Protein AF-G4FJF2-F1 (afdb_monomer_lite)

Secondary structure (DSSP, 8-state):
--------HHHHHHHHHHHHHHHHHHHHHHHHHHHTTSTT------SHHHHHHHHHHHHHHHHHHHHHHHHHHHHHHHHHHHHHHHHHHHHHHHHHTT---HHHHHHHHHHHHTGGG-TTTHHHHHHHHHHHHHHHHHHHHHHHHHHHHHHHHHHHHHT--

Structure (mmCIF, N/CA/C/O backbone):
data_AF-G4FJF2-F1
#
_entry.id   AF-G4FJF2-F1
#
loop_
_atom_site.group_PDB
_atom_site.id
_atom_site.type_symbol
_atom_site.label_atom_id
_atom_site.label_alt_id
_atom_site.label_comp_id
_atom_site.label_asym_id
_atom_site.label_entity_id
_atom_site.label_seq_id
_atom_site.pdbx_PDB_ins_code
_atom_site.Cartn_x
_atom_site.Cartn_y
_atom_site.Cartn_z
_atom_site.occupancy
_atom_site.B_iso_or_equiv
_atom_site.auth_seq_id
_atom_site.auth_comp_id
_atom_site.auth_asym_id
_atom_site.auth_atom_id
_atom_site.pdbx_PDB_model_num
ATOM 1 N N . MET A 1 1 ? 14.708 -31.053 -23.442 1.00 41.00 1 MET A N 1
ATOM 2 C CA . MET A 1 1 ? 13.264 -30.961 -23.744 1.00 41.00 1 MET A CA 1
ATOM 3 C C . MET A 1 1 ? 12.494 -31.318 -22.474 1.00 41.00 1 MET A C 1
ATOM 5 O O . MET A 1 1 ? 12.564 -32.464 -22.058 1.00 41.00 1 MET A O 1
ATOM 9 N N . ARG A 1 2 ? 11.870 -30.350 -21.787 1.00 44.50 2 ARG A N 1
ATOM 10 C CA . ARG A 1 2 ? 10.983 -30.595 -20.631 1.00 44.50 2 ARG A CA 1
ATOM 11 C C . ARG A 1 2 ? 9.565 -30.237 -21.079 1.00 44.50 2 ARG A C 1
ATOM 13 O O . ARG A 1 2 ? 9.354 -29.114 -21.522 1.00 44.50 2 ARG A O 1
ATOM 20 N N . GLY A 1 3 ? 8.663 -31.218 -21.078 1.00 53.81 3 GLY A N 1
ATOM 21 C CA . GLY A 1 3 ? 7.282 -31.061 -21.543 1.00 53.81 3 GLY A CA 1
ATOM 22 C C . GLY A 1 3 ? 6.435 -30.152 -20.638 1.00 53.81 3 GLY A C 1
ATOM 23 O O . GLY A 1 3 ? 6.876 -29.801 -19.541 1.00 53.81 3 GLY A O 1
ATOM 24 N N . PRO A 1 4 ? 5.230 -29.762 -21.090 1.00 51.56 4 PRO A N 1
ATOM 25 C CA . PRO A 1 4 ? 4.344 -28.876 -20.343 1.00 51.56 4 PRO A CA 1
ATOM 26 C C . PRO A 1 4 ? 3.851 -29.556 -19.058 1.00 51.56 4 PRO A C 1
ATOM 28 O O . PRO A 1 4 ? 3.335 -30.672 -19.088 1.00 51.56 4 PRO A O 1
ATOM 31 N N . VAL A 1 5 ? 4.010 -28.875 -17.920 1.00 58.28 5 VAL A N 1
ATOM 32 C CA . VAL A 1 5 ? 3.467 -29.311 -16.626 1.00 58.28 5 VAL A CA 1
ATOM 33 C C . VAL A 1 5 ? 1.952 -29.128 -16.677 1.00 58.28 5 VAL A C 1
ATOM 35 O O . VAL A 1 5 ? 1.444 -28.022 -16.504 1.00 58.28 5 VAL A O 1
ATOM 38 N N . ALA A 1 6 ? 1.226 -30.207 -16.963 1.00 54.91 6 ALA A N 1
ATOM 39 C CA . ALA A 1 6 ? -0.226 -30.222 -16.890 1.00 54.91 6 ALA A CA 1
ATOM 40 C C . ALA A 1 6 ? -0.647 -30.074 -15.421 1.00 54.91 6 ALA A C 1
ATOM 42 O O . ALA A 1 6 ? -0.524 -31.006 -14.628 1.00 54.91 6 ALA A O 1
ATOM 43 N N . VAL A 1 7 ? -1.119 -28.884 -15.047 1.00 57.72 7 VAL A N 1
ATOM 44 C CA . VAL A 1 7 ? -1.754 -28.649 -13.748 1.00 57.72 7 VAL A CA 1
ATOM 45 C C . VAL A 1 7 ? -3.093 -29.382 -13.772 1.00 57.72 7 VAL A C 1
ATOM 47 O O . VAL A 1 7 ? -4.053 -28.930 -14.394 1.00 57.72 7 VAL A O 1
ATOM 50 N N . THR A 1 8 ? -3.138 -30.565 -13.165 1.00 66.62 8 THR A N 1
ATOM 51 C CA . THR A 1 8 ? -4.344 -31.392 -13.127 1.00 66.62 8 THR A CA 1
ATOM 52 C C . THR A 1 8 ? -5.381 -30.764 -12.196 1.00 66.62 8 THR A C 1
ATOM 54 O O . THR A 1 8 ? -5.053 -30.178 -11.162 1.00 66.62 8 THR A O 1
ATOM 57 N N . VAL A 1 9 ? -6.664 -30.898 -12.549 1.00 62.03 9 VAL A N 1
ATOM 58 C CA . VAL A 1 9 ? -7.803 -30.417 -11.741 1.00 62.03 9 VAL A CA 1
ATOM 59 C C . VAL A 1 9 ? -7.738 -30.959 -10.306 1.00 62.03 9 VAL A C 1
ATOM 61 O O . VAL A 1 9 ? -8.170 -30.291 -9.369 1.00 62.03 9 VAL A O 1
ATOM 64 N N . GLU A 1 10 ? -7.120 -32.124 -10.114 1.00 64.75 10 GLU A N 1
ATOM 65 C CA . GLU A 1 10 ? -6.911 -32.739 -8.805 1.00 64.75 10 GLU A CA 1
ATOM 66 C C . GLU A 1 10 ? -6.014 -31.909 -7.883 1.00 64.75 10 GLU A C 1
ATOM 68 O O . GLU A 1 10 ? -6.386 -31.689 -6.733 1.00 64.75 10 GLU A O 1
ATOM 73 N N . ALA A 1 11 ? -4.913 -31.342 -8.390 1.00 62.72 11 ALA A N 1
ATOM 74 C CA . ALA A 1 11 ? -4.032 -30.483 -7.596 1.00 62.72 11 ALA A CA 1
ATOM 75 C C . ALA A 1 11 ? -4.757 -29.211 -7.119 1.00 62.72 11 ALA A C 1
ATOM 77 O O . ALA A 1 11 ? -4.581 -28.759 -5.986 1.00 62.72 11 ALA A O 1
ATOM 78 N N . PHE A 1 12 ? -5.635 -28.659 -7.961 1.00 59.25 12 PHE A N 1
ATOM 79 C CA . PHE A 1 12 ? -6.465 -27.508 -7.608 1.00 59.25 12 PHE A CA 1
ATOM 80 C C . PHE A 1 12 ? -7.561 -27.867 -6.589 1.00 59.25 12 PHE A C 1
ATOM 82 O O . PHE A 1 12 ? -7.806 -27.123 -5.636 1.00 59.25 12 PHE A O 1
ATOM 89 N N . VAL A 1 13 ? -8.209 -29.025 -6.745 1.00 67.00 13 VAL A N 1
ATOM 90 C CA . VAL A 1 13 ? -9.235 -29.518 -5.809 1.00 67.00 13 VAL A CA 1
ATOM 91 C C . VAL A 1 13 ? -8.626 -29.865 -4.450 1.00 67.00 13 VAL A C 1
ATOM 93 O O . VAL A 1 13 ? -9.232 -29.578 -3.413 1.00 67.00 13 VAL A O 1
ATOM 96 N N . GLU A 1 14 ? -7.420 -30.423 -4.428 1.00 69.62 14 GLU A N 1
ATOM 97 C CA . GLU A 1 14 ? -6.693 -30.761 -3.209 1.00 69.62 14 GLU A CA 1
ATOM 98 C C . GLU A 1 14 ? -6.199 -29.509 -2.473 1.00 69.62 14 GLU A C 1
ATOM 100 O O . GLU A 1 14 ? -6.402 -29.392 -1.260 1.00 69.62 14 GLU A O 1
ATOM 105 N N . ALA A 1 15 ? -5.697 -28.510 -3.207 1.00 58.28 15 ALA A N 1
ATOM 106 C CA . ALA A 1 15 ? -5.379 -27.188 -2.666 1.00 58.28 15 ALA A CA 1
ATOM 107 C C . ALA A 1 15 ? -6.620 -26.474 -2.093 1.00 58.28 15 ALA A C 1
ATOM 109 O O . ALA A 1 15 ? -6.563 -25.840 -1.038 1.00 58.28 15 ALA A O 1
ATOM 110 N N . ARG A 1 16 ? -7.788 -26.617 -2.731 1.00 62.25 16 ARG A N 1
ATOM 111 C CA . ARG A 1 16 ? -9.046 -26.052 -2.218 1.00 62.25 16 ARG A CA 1
ATOM 112 C C . ARG A 1 16 ? -9.552 -26.790 -0.975 1.00 62.25 16 ARG A C 1
ATOM 114 O O . ARG A 1 16 ? -10.068 -26.170 -0.043 1.00 62.25 16 ARG A O 1
ATOM 121 N N . ARG A 1 17 ? -9.397 -28.115 -0.931 1.00 68.81 17 ARG A N 1
ATOM 122 C CA . ARG A 1 17 ? -9.778 -28.946 0.219 1.00 68.81 17 ARG A CA 1
ATOM 123 C C . ARG A 1 17 ? -8.890 -28.658 1.433 1.00 68.81 17 ARG A C 1
ATOM 125 O O . ARG A 1 17 ? -9.407 -28.608 2.549 1.00 68.81 17 ARG A O 1
ATOM 132 N N . SER A 1 18 ? -7.589 -28.441 1.235 1.00 59.03 18 SER A N 1
ATOM 133 C CA . SER A 1 18 ? -6.657 -28.086 2.313 1.00 59.03 18 SER A CA 1
ATOM 134 C C . SER A 1 18 ? -6.928 -26.682 2.868 1.00 59.03 18 SER A C 1
ATOM 136 O O . SER A 1 18 ? -6.970 -26.512 4.088 1.00 59.03 18 SER A O 1
ATOM 138 N N . ALA A 1 19 ? -7.253 -25.714 2.005 1.00 57.38 19 ALA A N 1
ATOM 139 C CA . ALA A 1 19 ? -7.682 -24.378 2.417 1.00 57.38 19 ALA A CA 1
ATOM 140 C C . ALA A 1 19 ? -8.959 -24.410 3.280 1.00 57.38 19 ALA A C 1
ATOM 142 O O . ALA A 1 19 ? -9.015 -23.770 4.331 1.00 57.38 19 ALA A O 1
ATOM 143 N N . ASN A 1 20 ? -9.958 -25.220 2.910 1.00 69.75 20 ASN A N 1
ATOM 144 C CA . ASN A 1 20 ? -11.178 -25.371 3.712 1.00 69.75 20 ASN A CA 1
ATOM 145 C C . ASN A 1 20 ? -10.910 -26.009 5.085 1.00 69.75 20 ASN A C 1
ATOM 147 O O . ASN A 1 20 ? -11.477 -25.566 6.082 1.00 69.75 20 ASN A O 1
ATOM 151 N N . LYS A 1 21 ? -10.013 -27.003 5.169 1.00 66.88 21 LYS A N 1
ATOM 152 C CA . LYS A 1 21 ? -9.612 -27.611 6.452 1.00 66.88 21 LYS A CA 1
ATOM 153 C C . LYS A 1 21 ? -8.899 -26.610 7.364 1.00 66.88 21 LYS A C 1
ATOM 155 O O . LYS A 1 21 ? -9.137 -26.604 8.569 1.00 66.88 21 LYS A O 1
ATOM 160 N N . PHE A 1 22 ? -8.066 -25.739 6.796 1.00 63.66 22 PHE A N 1
ATOM 161 C CA . PHE A 1 22 ? -7.388 -24.684 7.547 1.00 63.66 22 PHE A CA 1
ATOM 162 C C . PHE A 1 22 ? -8.373 -23.632 8.083 1.00 63.66 22 PHE A C 1
ATOM 164 O O . PHE A 1 22 ? -8.274 -23.221 9.239 1.00 63.66 22 PHE A O 1
ATOM 171 N N . ILE A 1 23 ? -9.373 -23.249 7.281 1.00 67.38 23 ILE A N 1
ATOM 172 C CA . ILE A 1 23 ? -10.435 -22.316 7.690 1.00 67.38 23 ILE A CA 1
ATOM 173 C C . ILE A 1 23 ? -11.300 -22.911 8.810 1.00 67.38 23 ILE A C 1
ATOM 175 O O . ILE A 1 23 ? -11.622 -22.207 9.768 1.00 67.38 23 ILE A O 1
ATOM 179 N N . GLU A 1 24 ? -11.648 -24.196 8.733 1.00 72.44 24 GLU A N 1
ATOM 180 C CA . GLU A 1 24 ? -12.413 -24.872 9.787 1.00 72.44 24 GLU A CA 1
ATOM 181 C C . GLU A 1 24 ? -11.602 -25.041 11.079 1.00 72.44 24 GLU A C 1
ATOM 183 O O . GLU A 1 24 ? -12.125 -24.798 12.164 1.00 72.44 24 GLU A O 1
ATOM 188 N N . LEU A 1 25 ? -10.301 -25.337 10.991 1.00 70.44 25 LEU A N 1
ATOM 189 C CA . LEU A 1 25 ? -9.415 -25.385 12.159 1.00 70.44 25 LEU A CA 1
ATOM 190 C C . LEU A 1 25 ? -9.300 -24.014 12.846 1.00 70.44 25 LEU A C 1
ATOM 192 O O . LEU A 1 25 ? -9.396 -23.916 14.069 1.00 70.44 25 LEU A O 1
ATOM 196 N N . GLN A 1 26 ? -9.145 -22.942 12.064 1.00 70.88 26 GLN A N 1
ATOM 197 C CA . GLN A 1 26 ? -9.145 -21.564 12.566 1.00 70.88 26 GLN A CA 1
ATOM 198 C C . GLN A 1 26 ? -10.483 -21.210 13.229 1.00 70.88 26 GLN A C 1
ATOM 200 O O . GLN A 1 26 ? -10.509 -20.598 14.300 1.00 70.88 26 GLN A O 1
ATOM 205 N N . ARG A 1 27 ? -11.602 -21.627 12.626 1.00 69.81 27 ARG A N 1
ATOM 206 C CA . ARG A 1 27 ? -12.948 -21.429 13.175 1.00 69.81 27 ARG A CA 1
ATOM 207 C C . ARG A 1 27 ? -13.126 -22.189 14.490 1.00 69.81 27 ARG A C 1
ATOM 209 O O . ARG A 1 27 ? -13.617 -21.600 15.448 1.00 69.81 27 ARG A O 1
ATOM 216 N N . PHE A 1 28 ? -12.681 -23.441 14.565 1.00 76.88 28 PHE A N 1
ATOM 217 C CA . PHE A 1 28 ? -12.715 -24.257 15.778 1.00 76.88 28 PHE A CA 1
ATOM 218 C C . PHE A 1 28 ? -11.878 -23.642 16.905 1.00 76.88 28 PHE A C 1
ATOM 220 O O . PHE A 1 28 ? -12.396 -23.423 17.998 1.00 76.88 28 PHE A O 1
ATOM 227 N N . LEU A 1 29 ? -10.624 -23.269 16.627 1.00 70.31 29 LEU A N 1
ATOM 228 C CA . LEU A 1 29 ? -9.742 -22.607 17.595 1.00 70.31 29 LEU A CA 1
ATOM 229 C C . LEU A 1 29 ? -10.355 -21.303 18.116 1.00 70.31 29 LEU A C 1
ATOM 231 O O . LEU A 1 29 ? -10.337 -21.030 19.315 1.00 70.31 29 LEU A O 1
ATOM 235 N N . PHE A 1 30 ? -10.967 -20.515 17.232 1.00 68.38 30 PHE A N 1
ATOM 236 C CA . PHE A 1 30 ? -11.640 -19.280 17.617 1.00 68.38 30 PHE A CA 1
ATOM 237 C C . PHE A 1 30 ? -12.877 -19.528 18.497 1.00 68.38 30 PHE A C 1
ATOM 239 O O . PHE A 1 30 ? -13.102 -18.790 19.460 1.00 68.38 30 PHE A O 1
ATOM 246 N N . GLN A 1 31 ? -13.668 -20.567 18.209 1.00 73.44 31 GLN A N 1
ATOM 247 C CA . GLN A 1 31 ? -14.812 -20.951 19.045 1.00 73.44 31 GLN A CA 1
ATOM 248 C C . GLN A 1 31 ? -14.368 -21.506 20.400 1.00 73.44 31 GLN A C 1
ATOM 250 O O . GLN A 1 31 ? -14.963 -21.146 21.411 1.00 73.44 31 GLN A O 1
ATOM 255 N N . ALA A 1 32 ? -13.293 -22.294 20.450 1.00 66.19 32 ALA A N 1
ATOM 256 C CA . ALA A 1 32 ? -12.723 -22.809 21.694 1.00 66.19 32 ALA A CA 1
ATOM 257 C C . ALA A 1 32 ? -12.237 -21.669 22.609 1.00 66.19 32 ALA A C 1
ATOM 259 O O . ALA A 1 32 ? -12.574 -21.621 23.792 1.00 66.19 32 ALA A O 1
ATOM 260 N N . VAL A 1 33 ? -11.542 -20.675 22.043 1.00 69.19 33 VAL A N 1
ATOM 261 C CA . VAL A 1 33 ? -11.112 -19.467 22.773 1.00 69.19 33 VAL A CA 1
ATOM 262 C C . VAL A 1 33 ? -12.308 -18.628 23.242 1.00 69.19 33 VAL A C 1
ATOM 264 O O . VAL A 1 33 ? -12.266 -18.015 24.310 1.00 69.19 33 VAL A O 1
ATOM 267 N N . LYS A 1 34 ? -13.395 -18.587 22.464 1.00 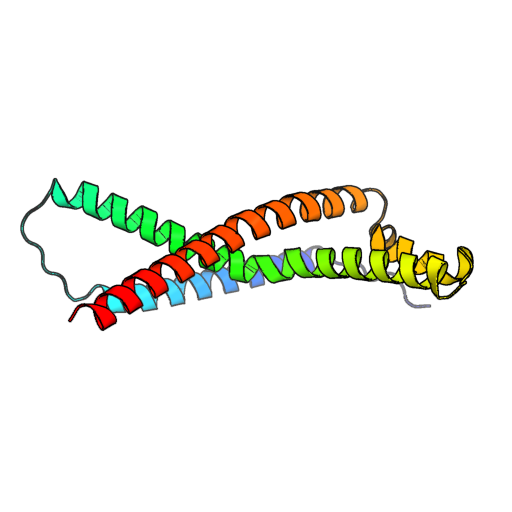67.44 34 LYS A N 1
ATOM 268 C CA . LYS A 1 34 ? -14.622 -17.864 22.823 1.00 67.44 34 LYS A CA 1
ATOM 269 C C . LYS A 1 34 ? -15.427 -18.583 23.911 1.00 67.44 34 LYS A C 1
ATOM 271 O O . LYS A 1 34 ? -15.960 -17.911 24.791 1.00 67.44 34 LYS A O 1
ATOM 276 N N . ALA A 1 35 ? -15.491 -19.913 23.875 1.00 63.19 35 ALA A N 1
ATOM 277 C CA . ALA A 1 35 ? -16.176 -20.731 24.872 1.00 63.19 35 ALA A CA 1
ATOM 278 C C . ALA A 1 35 ? -15.548 -20.555 26.265 1.00 63.19 35 ALA A C 1
ATOM 280 O O . ALA A 1 35 ? -16.274 -20.362 27.236 1.00 63.19 35 ALA A O 1
ATOM 281 N N . GLY A 1 36 ? -14.215 -20.463 26.348 1.00 51.53 36 GLY A N 1
ATOM 282 C CA . GLY A 1 36 ? -13.505 -20.196 27.607 1.00 51.53 36 GLY A CA 1
ATOM 283 C C . GLY A 1 36 ? -13.761 -18.811 28.224 1.00 51.53 36 GLY A C 1
ATOM 284 O O . GLY A 1 36 ? -13.478 -18.605 29.399 1.00 51.53 36 GLY A O 1
ATOM 285 N N . ARG A 1 37 ? -14.320 -17.854 27.468 1.00 56.12 37 ARG A N 1
ATOM 286 C CA . ARG A 1 37 ? -14.603 -16.485 27.944 1.00 56.12 37 ARG A CA 1
ATOM 287 C C . ARG A 1 37 ? -16.036 -16.301 28.469 1.00 56.12 37 ARG A C 1
ATOM 289 O O . ARG A 1 37 ? -16.312 -15.283 29.094 1.00 56.12 37 ARG A O 1
ATOM 296 N N . ASN A 1 38 ? -16.940 -17.252 28.223 1.00 50.75 38 ASN A N 1
ATOM 297 C CA . ASN A 1 38 ? -18.377 -17.088 28.485 1.00 50.75 38 ASN A CA 1
ATOM 298 C C . ASN A 1 38 ? -18.916 -17.848 29.714 1.00 50.75 38 ASN A C 1
ATOM 300 O O . ASN A 1 38 ? -20.089 -17.679 30.035 1.00 50.75 38 ASN A O 1
ATOM 304 N N . SER A 1 39 ? -18.102 -18.622 30.440 1.00 49.88 39 SER A N 1
ATOM 305 C CA . SER A 1 39 ? -18.553 -19.446 31.585 1.00 49.88 39 SER A CA 1
ATOM 306 C C . SER A 1 39 ? -18.822 -18.681 32.895 1.00 49.88 39 SER A C 1
ATOM 308 O O . SER A 1 39 ? -18.749 -19.266 33.969 1.00 49.88 39 SER A O 1
ATOM 310 N N . GLY A 1 40 ? -19.117 -17.379 32.849 1.00 50.88 40 GLY A N 1
ATOM 311 C CA . GLY A 1 40 ? -19.161 -16.540 34.054 1.00 50.88 40 GLY A CA 1
ATOM 312 C C . GLY A 1 40 ? -20.205 -15.430 34.054 1.00 50.88 40 GLY A C 1
ATOM 313 O O . GLY A 1 40 ? -19.916 -14.343 34.548 1.00 50.88 40 GLY A O 1
ATOM 314 N N . ARG A 1 41 ? -21.400 -15.638 33.490 1.00 49.34 41 ARG A N 1
ATOM 315 C CA . ARG A 1 41 ? -22.475 -14.644 33.631 1.00 49.34 41 ARG A CA 1
ATOM 316 C C . ARG A 1 41 ? -23.847 -15.297 33.751 1.00 49.34 41 ARG A C 1
ATOM 318 O O . ARG A 1 41 ? -24.507 -15.552 32.751 1.00 49.34 41 ARG A O 1
ATOM 325 N N . SER A 1 42 ? -24.249 -15.557 34.993 1.00 55.31 42 SER A N 1
ATOM 326 C CA . SER A 1 42 ? -25.657 -15.756 35.335 1.00 55.31 42 SER A CA 1
ATOM 327 C C . SER A 1 42 ? -26.390 -14.426 35.144 1.00 55.31 42 SER A C 1
ATOM 329 O O . SER A 1 42 ? -25.920 -13.395 35.631 1.00 55.31 42 SER A O 1
ATOM 331 N N . THR A 1 43 ? -27.494 -14.431 34.403 1.00 48.38 43 THR A N 1
ATOM 332 C CA . THR A 1 43 ? -28.405 -13.287 34.292 1.00 48.38 43 THR A CA 1
ATOM 333 C C . THR A 1 43 ? -29.837 -13.793 34.324 1.00 48.38 43 THR A C 1
ATOM 335 O O . THR A 1 43 ? -30.356 -14.245 33.303 1.00 48.38 43 THR A O 1
ATOM 338 N N . ASP A 1 44 ? -30.470 -13.668 35.484 1.00 46.25 44 ASP A N 1
ATOM 339 C CA . ASP A 1 44 ? -31.917 -13.534 35.564 1.00 46.25 44 ASP A CA 1
ATOM 340 C C . ASP A 1 44 ? -32.292 -12.083 35.214 1.00 46.25 44 ASP A C 1
ATOM 342 O O . ASP A 1 44 ? -31.599 -11.148 35.620 1.00 46.25 44 ASP A O 1
ATOM 346 N N . SER A 1 45 ? -33.394 -11.930 34.467 1.00 47.00 45 SER A N 1
ATOM 347 C CA . SER A 1 45 ? -34.050 -10.718 33.916 1.00 47.00 45 SER A CA 1
ATOM 348 C C . SER A 1 45 ? -33.622 -10.218 32.506 1.00 47.00 45 SER A C 1
ATOM 350 O O . SER A 1 45 ? -32.596 -9.574 32.300 1.00 47.00 45 SER A O 1
ATOM 352 N N . LEU A 1 46 ? -34.480 -10.510 31.513 1.00 61.28 46 LEU A N 1
ATOM 353 C CA . LEU A 1 46 ? -34.540 -9.968 30.129 1.00 61.28 46 LEU A CA 1
ATOM 354 C C . LEU A 1 46 ? -35.458 -8.700 30.094 1.00 61.28 46 LEU A C 1
ATOM 356 O O . LEU A 1 46 ? -36.030 -8.410 31.144 1.00 61.28 46 LEU A O 1
ATOM 360 N N . PRO A 1 47 ? -35.754 -7.972 28.971 1.00 56.88 47 PRO A N 1
ATOM 361 C CA . PRO A 1 47 ? -35.267 -8.060 27.579 1.00 56.88 47 PRO A CA 1
ATOM 362 C C . PRO A 1 47 ? -34.837 -6.730 26.876 1.00 56.88 47 PRO A C 1
ATOM 364 O O . PRO A 1 47 ? -34.318 -6.799 25.766 1.00 56.88 47 PRO A O 1
ATOM 367 N N . VAL A 1 48 ? -34.985 -5.516 27.429 1.00 56.53 48 VAL A N 1
ATOM 368 C CA . VAL A 1 48 ? -34.740 -4.262 26.650 1.00 56.53 48 VAL A CA 1
ATOM 369 C C . VAL A 1 48 ? -33.261 -3.852 26.605 1.00 56.53 48 VAL A C 1
ATOM 371 O O . VAL A 1 48 ? -32.733 -3.466 25.561 1.00 56.53 48 VAL A O 1
ATOM 374 N N . THR A 1 49 ? -32.546 -4.024 27.714 1.00 51.91 49 THR A N 1
ATOM 375 C CA . THR A 1 49 ? -31.095 -3.791 27.816 1.00 51.91 49 THR A CA 1
ATOM 376 C C . THR A 1 49 ? -30.296 -4.738 26.922 1.00 51.91 49 THR A C 1
ATOM 378 O O . THR A 1 49 ? -29.202 -4.389 26.476 1.00 51.91 49 THR A O 1
ATOM 381 N N . LEU A 1 50 ? -30.851 -5.917 26.615 1.00 51.25 50 LEU A N 1
ATOM 382 C CA . LEU A 1 50 ? -30.213 -6.901 25.750 1.00 51.25 50 LEU A CA 1
ATOM 383 C C . LEU A 1 50 ? -30.163 -6.423 24.294 1.00 51.25 50 LEU A C 1
ATOM 385 O O . LEU A 1 50 ? -29.137 -6.616 23.662 1.00 51.25 50 LEU A O 1
ATOM 389 N N . SER A 1 51 ? -31.191 -5.741 23.775 1.00 49.38 51 SER A N 1
ATOM 390 C CA . SER A 1 51 ? -31.203 -5.267 22.378 1.00 49.38 51 SER A CA 1
ATOM 391 C C . SER A 1 51 ? -30.111 -4.219 22.115 1.00 49.38 51 SER A C 1
ATOM 393 O O . SER A 1 51 ? -29.324 -4.357 21.179 1.00 49.38 51 SER A O 1
ATOM 395 N N . ILE A 1 52 ? -29.972 -3.233 23.010 1.00 55.75 52 ILE A N 1
ATOM 396 C CA . ILE A 1 52 ? -28.955 -2.167 22.919 1.00 55.75 52 ILE A CA 1
ATOM 397 C C . ILE A 1 52 ? -27.544 -2.720 23.201 1.00 55.75 52 ILE A C 1
ATOM 399 O O . ILE A 1 52 ? -26.577 -2.385 22.510 1.00 55.75 52 ILE A O 1
ATOM 403 N N . ALA A 1 53 ? -27.400 -3.630 24.173 1.00 54.91 53 ALA A N 1
ATOM 404 C CA . ALA A 1 53 ? -26.128 -4.311 24.430 1.00 54.91 53 ALA A CA 1
ATOM 405 C C . ALA A 1 53 ? -25.730 -5.265 23.283 1.00 54.91 53 ALA A C 1
ATOM 407 O O . ALA A 1 53 ? -24.544 -5.396 22.958 1.00 54.91 53 ALA A O 1
ATOM 408 N N . MET A 1 54 ? -26.698 -5.910 22.626 1.00 54.28 54 MET A N 1
ATOM 409 C CA . MET A 1 54 ? -26.473 -6.763 21.458 1.00 54.28 54 MET A CA 1
ATOM 410 C C . MET A 1 54 ? -26.053 -5.946 20.233 1.00 54.28 54 MET A C 1
ATOM 412 O O . MET A 1 54 ? -25.127 -6.373 19.536 1.00 54.28 54 MET A O 1
ATOM 416 N N . GLU A 1 55 ? -26.614 -4.757 20.007 1.00 54.16 55 GLU A N 1
ATOM 417 C CA . GLU A 1 55 ? -26.155 -3.823 18.968 1.00 54.16 55 GLU A CA 1
ATOM 418 C C . GLU A 1 55 ? -24.728 -3.328 19.231 1.00 54.16 55 GLU A C 1
ATOM 420 O O . GLU A 1 55 ? -23.860 -3.463 18.361 1.00 54.16 55 GLU A O 1
ATOM 425 N N . GLY A 1 56 ? -24.429 -2.879 20.457 1.00 58.00 56 GLY A N 1
ATOM 426 C CA . GLY A 1 56 ? -23.078 -2.459 20.853 1.00 58.00 56 GLY A CA 1
ATOM 427 C C . GLY A 1 56 ? -22.042 -3.579 20.701 1.00 58.00 56 GLY A C 1
ATOM 428 O O . GLY A 1 56 ? -20.928 -3.360 20.216 1.00 58.00 56 GLY A O 1
ATOM 429 N N . SER A 1 57 ? -22.430 -4.819 21.013 1.00 66.62 57 SER A N 1
ATOM 430 C CA . SER A 1 57 ? -21.585 -5.995 20.798 1.00 66.62 57 SER A CA 1
ATOM 431 C C . SER A 1 57 ? -21.377 -6.307 19.311 1.00 66.62 57 SER A C 1
ATOM 433 O O . SER A 1 57 ? -20.321 -6.811 18.933 1.00 66.62 57 SER A O 1
ATOM 435 N N . THR A 1 58 ? -22.346 -5.995 18.449 1.00 77.94 58 THR A N 1
ATOM 436 C CA . THR A 1 58 ? -22.251 -6.229 17.003 1.00 77.94 58 THR A CA 1
ATOM 437 C C . THR A 1 58 ? -21.324 -5.219 16.354 1.00 77.94 58 THR A C 1
ATOM 439 O O . THR A 1 58 ? -20.395 -5.632 15.665 1.00 77.94 58 THR A O 1
ATOM 442 N N . VAL A 1 59 ? -21.477 -3.929 16.656 1.00 74.88 59 VAL A N 1
ATOM 443 C CA . VAL A 1 59 ? -20.573 -2.881 16.159 1.00 74.88 59 VAL A CA 1
ATOM 444 C C . VAL A 1 59 ? -19.145 -3.122 16.649 1.00 74.88 59 VAL A C 1
ATOM 446 O O . VAL A 1 59 ? -18.212 -3.122 15.848 1.00 74.88 59 VAL A O 1
ATOM 449 N N . ALA A 1 60 ? -18.951 -3.441 17.933 1.00 77.44 60 ALA A N 1
ATOM 450 C CA . ALA A 1 60 ? -17.627 -3.772 18.463 1.00 77.44 60 ALA A CA 1
ATOM 451 C C . ALA A 1 60 ? -17.005 -4.998 17.766 1.00 77.44 60 ALA A C 1
ATOM 453 O O . ALA A 1 60 ? -15.823 -4.981 17.414 1.00 77.44 60 ALA A O 1
ATOM 454 N N . ARG A 1 61 ? -17.798 -6.049 17.502 1.00 80.19 61 ARG A N 1
ATOM 455 C CA . ARG A 1 61 ? -17.352 -7.219 16.726 1.00 80.19 61 ARG A CA 1
ATOM 456 C C . ARG A 1 61 ? -16.985 -6.848 15.290 1.00 80.19 61 ARG A C 1
ATOM 458 O O . ARG A 1 61 ? -15.972 -7.337 14.793 1.00 80.19 61 ARG A O 1
ATOM 465 N N . LEU A 1 62 ? -17.771 -5.996 14.634 1.00 83.75 62 LEU A N 1
ATOM 466 C CA . LEU A 1 62 ? -17.500 -5.523 13.276 1.00 83.75 62 LEU A CA 1
ATOM 467 C C . LEU A 1 62 ? -16.191 -4.731 13.222 1.00 83.75 62 LEU A C 1
ATOM 469 O O . LEU A 1 62 ? -15.352 -5.017 12.376 1.00 83.75 62 LEU A O 1
ATOM 473 N N . LEU A 1 63 ? -15.953 -3.827 14.174 1.00 83.81 63 LEU A N 1
ATOM 474 C CA . LEU A 1 6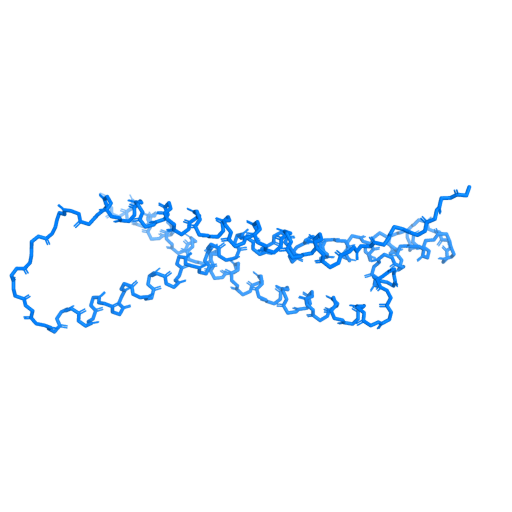3 ? -14.707 -3.060 14.257 1.00 83.81 63 LEU A CA 1
ATOM 475 C C . LEU A 1 63 ? -13.476 -3.961 14.444 1.00 83.81 63 LEU A C 1
ATOM 477 O O . LEU A 1 63 ? -12.446 -3.754 13.799 1.00 83.81 63 LEU A O 1
ATOM 481 N N . VAL A 1 64 ? -13.575 -4.993 15.289 1.00 85.81 64 VAL A N 1
ATOM 482 C CA . VAL A 1 64 ? -12.495 -5.979 15.462 1.00 85.81 64 VAL A CA 1
ATOM 483 C C . VAL A 1 64 ? -12.258 -6.767 14.172 1.00 85.81 64 VAL A C 1
ATOM 485 O O . VAL A 1 64 ? -11.103 -6.959 13.791 1.00 85.81 64 VAL A O 1
ATOM 488 N N . ARG A 1 65 ? -13.325 -7.175 13.472 1.00 88.38 65 ARG A N 1
ATOM 489 C CA . ARG A 1 65 ? -13.220 -7.868 12.180 1.00 88.38 65 ARG A CA 1
ATOM 490 C C . ARG A 1 65 ? -12.596 -6.993 11.102 1.00 88.38 65 ARG A C 1
ATOM 492 O O . ARG A 1 65 ? -11.728 -7.482 10.393 1.00 88.38 65 ARG A O 1
ATOM 499 N N . VAL A 1 66 ? -12.960 -5.713 11.011 1.00 87.69 66 VAL A N 1
ATOM 500 C CA . VAL A 1 66 ? -12.342 -4.765 10.067 1.00 87.69 66 VAL A CA 1
ATOM 501 C C . VAL A 1 66 ? -10.846 -4.639 10.340 1.00 87.69 66 VAL A C 1
ATOM 503 O O . VAL A 1 66 ? -10.052 -4.706 9.408 1.00 87.69 66 VAL A O 1
ATOM 506 N N . ARG A 1 67 ? -10.432 -4.542 11.610 1.00 88.44 67 ARG A N 1
ATOM 507 C CA . ARG A 1 67 ? -9.006 -4.491 11.971 1.00 88.44 67 ARG A CA 1
ATOM 508 C C . ARG A 1 67 ? -8.260 -5.773 11.590 1.00 88.44 67 ARG A C 1
ATOM 510 O O . ARG A 1 67 ? -7.130 -5.705 11.115 1.00 88.44 67 ARG A O 1
ATOM 517 N N . GLN A 1 68 ? -8.874 -6.935 11.811 1.00 90.50 68 GLN A N 1
ATOM 518 C CA . GLN A 1 68 ? -8.299 -8.222 11.413 1.00 90.50 68 GLN A CA 1
ATOM 519 C C . GLN A 1 68 ? -8.194 -8.335 9.891 1.00 90.50 68 GLN A C 1
ATOM 521 O O . GLN A 1 68 ? -7.137 -8.700 9.388 1.00 90.50 68 GLN A O 1
ATOM 526 N N . LEU A 1 69 ? -9.255 -7.969 9.171 1.00 90.94 69 LEU A N 1
ATOM 527 C CA . LEU A 1 69 ? -9.296 -8.001 7.715 1.00 90.94 69 LEU A CA 1
ATOM 528 C C . LEU A 1 69 ? -8.251 -7.059 7.115 1.00 90.94 69 LEU A C 1
ATOM 530 O O . LEU A 1 69 ? -7.473 -7.496 6.280 1.00 90.94 69 LEU A O 1
ATOM 534 N N . HIS A 1 70 ? -8.167 -5.815 7.599 1.00 92.31 70 HIS A N 1
ATOM 535 C CA . HIS A 1 70 ? -7.126 -4.871 7.196 1.00 92.31 70 HIS A CA 1
ATOM 536 C C . HIS A 1 70 ? -5.736 -5.480 7.393 1.00 92.31 70 HIS A C 1
ATOM 538 O O . HIS A 1 70 ? -4.952 -5.504 6.459 1.00 92.31 70 HIS A O 1
ATOM 544 N N . ARG A 1 71 ? -5.438 -6.058 8.565 1.00 92.38 71 ARG A N 1
ATOM 545 C CA . ARG A 1 71 ? -4.119 -6.654 8.836 1.00 92.38 71 ARG A CA 1
ATOM 546 C C . ARG A 1 71 ? -3.772 -7.819 7.902 1.00 92.38 71 ARG A C 1
ATOM 548 O O . ARG A 1 71 ? -2.610 -7.959 7.538 1.00 92.38 71 ARG A O 1
ATOM 555 N N . TRP A 1 72 ? -4.745 -8.654 7.548 1.00 93.44 72 TRP A N 1
ATOM 556 C CA . TRP A 1 72 ? -4.525 -9.821 6.687 1.00 93.44 72 TRP A CA 1
ATOM 557 C C . TRP A 1 72 ? -4.485 -9.480 5.197 1.00 93.44 72 TRP A C 1
ATOM 559 O O . TRP A 1 72 ? -3.706 -10.075 4.461 1.00 93.44 72 TRP A O 1
ATOM 569 N N . VAL A 1 73 ? -5.308 -8.528 4.753 1.00 92.19 73 VAL A N 1
ATOM 570 C CA . VAL A 1 73 ? -5.407 -8.113 3.345 1.00 92.19 73 VAL A CA 1
ATOM 571 C C . VAL A 1 73 ? -4.351 -7.062 2.996 1.00 92.19 73 VAL A C 1
ATOM 573 O O . VAL A 1 73 ? -3.939 -6.979 1.842 1.00 92.19 73 VAL A O 1
ATOM 576 N N . ALA A 1 74 ? -3.852 -6.304 3.978 1.00 93.06 74 ALA A N 1
ATOM 577 C CA . ALA A 1 74 ? -2.853 -5.262 3.762 1.00 93.06 74 ALA A CA 1
ATOM 578 C C . ALA A 1 74 ? -1.627 -5.740 2.971 1.00 93.06 74 ALA A C 1
ATOM 580 O O . ALA A 1 74 ? -1.314 -5.082 1.987 1.00 93.06 74 ALA A O 1
ATOM 581 N N . PRO A 1 75 ? -0.956 -6.865 3.294 1.00 92.62 75 PRO A N 1
ATOM 582 C CA . PRO A 1 75 ? 0.203 -7.306 2.518 1.00 92.62 75 PRO A CA 1
ATOM 583 C C . PRO A 1 75 ? -0.145 -7.600 1.057 1.00 92.62 75 PRO A C 1
ATOM 585 O O . PRO A 1 75 ? 0.622 -7.252 0.168 1.00 92.62 75 PRO A O 1
ATOM 588 N N . LEU A 1 76 ? -1.322 -8.182 0.804 1.00 92.75 76 LEU A N 1
ATOM 589 C CA . LEU A 1 76 ? -1.781 -8.518 -0.544 1.00 92.75 76 LEU A CA 1
ATOM 590 C C . LEU A 1 76 ? -2.012 -7.272 -1.407 1.00 92.75 76 LEU A C 1
ATOM 592 O O . LEU A 1 76 ? -1.756 -7.309 -2.603 1.00 92.75 76 LEU A O 1
ATOM 596 N N . VAL A 1 77 ? -2.483 -6.180 -0.803 1.00 93.81 77 VAL A N 1
ATOM 597 C CA . VAL A 1 77 ? -2.725 -4.901 -1.489 1.00 93.81 77 VAL A CA 1
ATOM 598 C C . VAL A 1 77 ? -1.451 -4.057 -1.575 1.00 93.81 77 VAL A C 1
ATOM 600 O O . VAL A 1 77 ? -1.170 -3.447 -2.599 1.00 93.81 77 VAL A O 1
ATOM 603 N N . VAL A 1 78 ? -0.662 -4.012 -0.502 1.00 94.38 78 VAL A N 1
ATOM 604 C CA . VAL A 1 78 ? 0.528 -3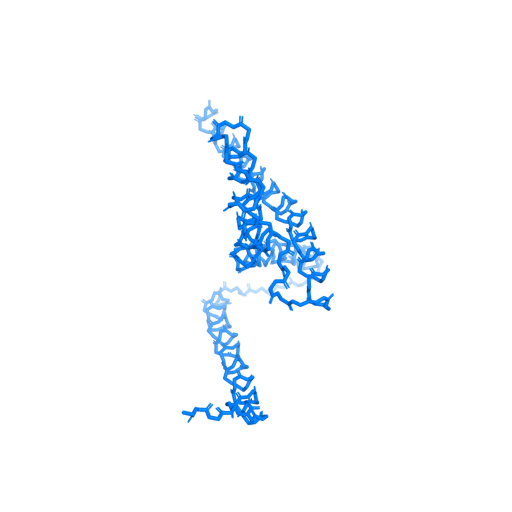.157 -0.405 1.00 94.38 78 VAL A CA 1
ATOM 605 C C . VAL A 1 78 ? 1.667 -3.679 -1.270 1.00 94.38 78 VAL A C 1
ATOM 607 O O . VAL A 1 78 ? 2.380 -2.867 -1.842 1.00 94.38 78 VAL A O 1
ATOM 610 N N . LEU A 1 79 ? 1.848 -4.996 -1.401 1.00 94.00 79 LEU A N 1
ATOM 611 C CA . LEU A 1 79 ? 2.910 -5.564 -2.239 1.00 94.00 79 LEU A CA 1
ATOM 612 C C . LEU A 1 79 ? 2.849 -5.094 -3.703 1.00 94.00 79 LEU A C 1
ATOM 614 O O . LEU A 1 79 ? 3.840 -4.532 -4.169 1.00 94.00 79 LEU A O 1
ATOM 618 N N . PRO A 1 80 ? 1.735 -5.268 -4.438 1.00 91.94 80 PRO A N 1
ATOM 619 C CA . PRO A 1 80 ? 1.657 -4.794 -5.814 1.00 91.94 80 PRO A CA 1
ATOM 620 C C . PRO A 1 80 ? 1.746 -3.265 -5.900 1.00 91.94 80 PRO A C 1
ATOM 622 O O . PRO A 1 80 ? 2.428 -2.762 -6.784 1.00 91.94 80 PRO A O 1
ATOM 625 N N . LEU A 1 81 ? 1.167 -2.517 -4.952 1.00 94.25 81 LEU A N 1
ATOM 626 C CA . LEU A 1 81 ? 1.329 -1.057 -4.890 1.00 94.25 81 LEU A CA 1
ATOM 627 C C . LEU A 1 81 ? 2.784 -0.623 -4.680 1.00 94.25 81 LEU A C 1
ATOM 629 O O . LEU A 1 81 ? 3.230 0.367 -5.252 1.00 94.25 81 LEU A O 1
ATOM 633 N N . LEU A 1 82 ? 3.536 -1.353 -3.858 1.00 95.31 82 LEU A N 1
ATOM 634 C CA . LEU A 1 82 ? 4.948 -1.080 -3.632 1.00 95.31 82 LEU A CA 1
ATOM 635 C C . LEU A 1 82 ? 5.732 -1.301 -4.922 1.00 95.31 82 LEU A C 1
ATOM 637 O O . LEU A 1 82 ? 6.530 -0.452 -5.296 1.00 95.31 82 LEU A O 1
ATOM 641 N N . VAL A 1 83 ? 5.456 -2.395 -5.634 1.00 94.50 83 VAL A N 1
ATOM 642 C CA . VAL A 1 83 ? 6.080 -2.671 -6.932 1.00 94.50 83 VAL A CA 1
ATOM 643 C C . VAL A 1 83 ? 5.779 -1.554 -7.930 1.00 94.50 83 VAL A C 1
ATOM 645 O O . VAL A 1 83 ? 6.716 -1.036 -8.538 1.00 94.50 83 VAL A O 1
ATOM 648 N N . THR A 1 84 ? 4.520 -1.133 -8.082 1.00 93.81 84 THR A N 1
ATOM 649 C CA . THR A 1 84 ? 4.149 -0.085 -9.049 1.00 93.81 84 THR A CA 1
ATOM 650 C C . THR A 1 84 ? 4.772 1.264 -8.687 1.00 93.81 84 THR A C 1
ATOM 652 O O . THR A 1 84 ? 5.367 1.920 -9.542 1.00 93.81 84 THR A O 1
ATOM 655 N N . VAL A 1 85 ? 4.734 1.671 -7.417 1.00 95.50 85 VAL A N 1
ATOM 656 C CA . VAL A 1 85 ? 5.350 2.930 -6.974 1.00 95.50 85 VAL A CA 1
ATOM 657 C C . VAL A 1 85 ? 6.869 2.884 -7.130 1.00 95.50 85 VAL A C 1
ATOM 659 O O . VAL A 1 85 ? 7.443 3.808 -7.703 1.00 95.50 85 VAL A O 1
ATOM 662 N N . SER A 1 86 ? 7.528 1.817 -6.671 1.00 96.69 86 SER A N 1
ATOM 663 C CA . SER A 1 86 ? 8.984 1.687 -6.765 1.00 96.69 86 SER A CA 1
ATOM 664 C C . SER A 1 86 ? 9.451 1.690 -8.215 1.00 96.69 86 SER A C 1
ATOM 666 O O . SER A 1 86 ? 10.335 2.466 -8.559 1.00 96.69 86 SER A O 1
ATOM 668 N N . THR A 1 87 ? 8.828 0.900 -9.089 1.00 95.88 87 THR A N 1
ATOM 669 C CA . THR A 1 87 ? 9.185 0.879 -10.517 1.00 95.88 87 THR A CA 1
ATOM 670 C C . THR A 1 87 ? 8.940 2.220 -11.199 1.00 95.88 87 THR A C 1
ATOM 672 O O . THR A 1 87 ? 9.809 2.687 -11.929 1.00 95.88 87 THR A O 1
ATOM 675 N N . GLY A 1 88 ? 7.823 2.896 -10.917 1.00 94.38 88 GLY A N 1
ATOM 676 C CA . GLY A 1 88 ? 7.521 4.204 -11.501 1.00 94.38 88 GLY A CA 1
ATOM 677 C C . GLY A 1 88 ? 8.496 5.299 -11.051 1.00 94.38 88 GLY A C 1
ATOM 678 O O . GLY A 1 88 ? 8.965 6.094 -11.869 1.00 94.38 88 GLY A O 1
ATOM 679 N N . VAL A 1 89 ? 8.844 5.325 -9.759 1.00 96.62 89 VAL A N 1
ATOM 680 C CA . VAL A 1 89 ? 9.831 6.267 -9.204 1.00 96.62 89 VAL A CA 1
ATOM 681 C C . VAL A 1 89 ? 11.219 5.976 -9.764 1.00 96.62 89 VAL A C 1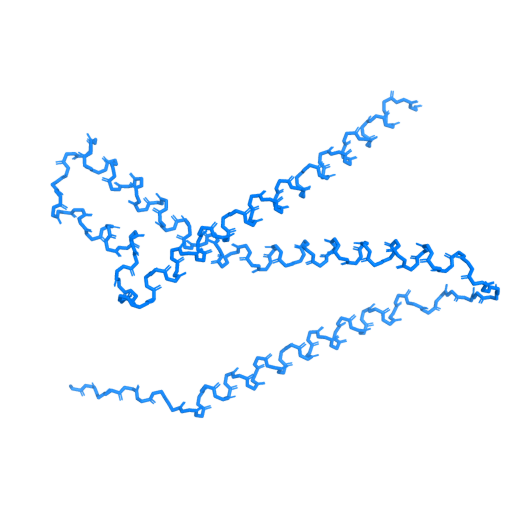
ATOM 683 O O . VAL A 1 89 ? 11.874 6.885 -10.270 1.00 96.62 89 VAL A O 1
ATOM 686 N N . THR A 1 90 ? 11.657 4.717 -9.738 1.00 96.69 90 THR A N 1
ATOM 687 C CA . THR A 1 90 ? 12.957 4.320 -10.284 1.00 96.69 90 THR A CA 1
ATOM 688 C C . THR A 1 90 ? 13.045 4.614 -11.782 1.00 96.69 90 THR A C 1
ATOM 690 O O . THR A 1 90 ? 14.083 5.099 -12.215 1.00 96.69 90 THR A O 1
ATOM 693 N N . TYR A 1 91 ? 11.972 4.424 -12.561 1.00 95.69 91 TYR A N 1
ATOM 694 C CA . TYR A 1 91 ? 11.947 4.737 -13.998 1.00 95.69 91 TYR A CA 1
ATOM 695 C C . TYR A 1 91 ? 12.230 6.219 -14.245 1.00 95.69 91 TYR A C 1
ATOM 697 O O . TYR A 1 91 ? 13.084 6.564 -15.063 1.00 95.69 91 TYR A O 1
ATOM 705 N N . ARG A 1 92 ? 11.542 7.099 -13.506 1.00 94.12 92 ARG A N 1
ATOM 706 C CA . ARG A 1 92 ? 11.718 8.553 -13.616 1.00 94.12 92 ARG A CA 1
ATOM 707 C C . ARG A 1 92 ? 13.111 8.982 -13.184 1.00 94.12 92 ARG A C 1
ATOM 709 O O . ARG A 1 92 ? 13.782 9.671 -13.936 1.00 94.12 92 ARG A O 1
ATOM 716 N N . LEU A 1 93 ? 13.588 8.518 -12.030 1.00 96.31 93 LEU A N 1
ATOM 717 C CA . LEU A 1 93 ? 14.930 8.858 -11.547 1.00 96.31 93 LEU A CA 1
ATOM 718 C C . LEU A 1 93 ? 16.024 8.386 -12.513 1.00 96.31 93 LEU A C 1
ATOM 720 O O . LEU A 1 93 ? 16.950 9.132 -12.819 1.00 96.31 93 LEU A O 1
ATOM 724 N N . ALA A 1 94 ? 15.900 7.166 -13.031 1.00 94.44 94 ALA A N 1
ATOM 725 C CA . ALA A 1 94 ? 16.852 6.589 -13.969 1.00 94.44 94 ALA A CA 1
ATOM 726 C C . ALA A 1 94 ? 16.946 7.388 -15.280 1.00 94.44 94 ALA A C 1
ATOM 728 O O . ALA A 1 94 ? 18.045 7.582 -15.797 1.00 94.44 94 ALA A O 1
ATOM 729 N N . LYS A 1 95 ? 15.815 7.881 -15.797 1.00 94.94 95 LYS A N 1
ATOM 730 C CA . LYS A 1 95 ? 15.786 8.702 -17.015 1.00 94.94 95 LYS A CA 1
ATOM 731 C C . LYS A 1 95 ? 16.190 10.146 -16.769 1.00 94.94 95 LYS A C 1
ATOM 733 O O . LYS A 1 95 ? 17.067 10.657 -17.457 1.00 94.94 95 LYS A O 1
ATOM 738 N N . ASP A 1 96 ? 15.542 10.789 -15.806 1.00 93.75 96 ASP A N 1
ATOM 739 C CA . ASP A 1 96 ? 15.612 12.237 -15.631 1.00 93.75 96 ASP A CA 1
ATOM 740 C C . ASP A 1 96 ? 16.916 12.649 -14.945 1.00 93.75 96 ASP A C 1
ATOM 742 O O . ASP A 1 96 ? 17.475 13.696 -15.260 1.00 93.75 96 ASP A O 1
ATOM 746 N N . TRP A 1 97 ? 17.411 11.838 -14.005 1.00 95.06 97 TRP A N 1
ATOM 747 C CA . TRP A 1 97 ? 18.645 12.126 -13.263 1.00 95.06 97 TRP A CA 1
ATOM 748 C C . TRP A 1 97 ? 19.799 11.222 -13.689 1.00 95.06 97 TRP A C 1
ATOM 750 O O . TRP A 1 97 ? 20.941 11.668 -13.741 1.00 95.06 97 TRP A O 1
ATOM 760 N N . GLY A 1 98 ? 19.513 9.956 -14.002 1.00 91.06 98 GLY A N 1
ATOM 761 C CA . GLY A 1 98 ? 20.520 8.980 -14.424 1.00 91.06 98 GLY A CA 1
ATOM 762 C C . GLY A 1 98 ? 20.907 9.059 -15.903 1.00 91.06 98 GLY A C 1
ATOM 763 O O . GLY A 1 98 ? 21.868 8.407 -16.302 1.00 91.06 98 GLY A O 1
ATOM 764 N N . GLY A 1 99 ? 20.172 9.822 -16.722 1.00 93.19 99 GLY A N 1
ATOM 765 C CA . GLY A 1 99 ? 20.437 9.967 -18.157 1.00 93.19 99 GLY A CA 1
ATOM 766 C C . GLY A 1 99 ? 20.284 8.671 -18.964 1.00 93.19 99 GLY A C 1
ATOM 767 O O . GLY A 1 99 ? 20.768 8.598 -20.093 1.00 93.19 99 GLY A O 1
ATOM 768 N N . LEU A 1 100 ? 19.643 7.639 -18.401 1.00 93.06 100 LEU A N 1
ATOM 769 C CA . LEU A 1 100 ? 19.457 6.358 -19.077 1.00 93.06 100 LEU A CA 1
ATOM 770 C C . LEU A 1 100 ? 18.439 6.484 -20.214 1.00 93.06 100 LEU A C 1
ATOM 772 O O . LEU A 1 100 ? 17.415 7.167 -20.102 1.00 93.06 100 LEU A O 1
ATOM 776 N N . SER A 1 101 ? 18.710 5.795 -21.322 1.00 91.94 101 SER A N 1
ATOM 777 C CA . SER A 1 101 ? 17.811 5.791 -22.472 1.00 91.94 101 SER A CA 1
ATOM 778 C C . SER A 1 101 ? 16.537 4.996 -22.172 1.00 91.94 101 SER A C 1
ATOM 780 O O . SER A 1 101 ? 16.502 4.134 -21.291 1.00 91.94 101 SER A O 1
ATOM 782 N N . ARG A 1 102 ? 15.463 5.268 -22.927 1.00 88.75 102 ARG A N 1
ATOM 783 C CA . ARG A 1 102 ? 14.166 4.591 -22.748 1.00 88.75 102 ARG A CA 1
ATOM 784 C C . ARG A 1 102 ? 14.304 3.070 -22.807 1.00 88.75 102 ARG A C 1
ATOM 786 O O . ARG A 1 102 ? 13.687 2.402 -21.988 1.00 88.75 102 ARG A O 1
ATOM 793 N N . ASP A 1 103 ? 15.119 2.558 -23.722 1.00 91.88 103 ASP A N 1
ATOM 794 C CA . ASP A 1 103 ? 15.257 1.121 -23.967 1.00 91.88 103 ASP A CA 1
ATOM 795 C C . ASP A 1 103 ? 15.972 0.408 -22.813 1.00 91.88 103 ASP A C 1
ATOM 797 O O . ASP A 1 103 ? 15.605 -0.707 -22.452 1.00 91.88 103 ASP A O 1
ATOM 801 N N . GLN A 1 104 ? 16.929 1.077 -22.156 1.00 92.00 104 GLN A N 1
ATOM 802 C CA . GLN A 1 104 ? 17.665 0.518 -21.016 1.00 92.00 104 GLN A CA 1
ATOM 803 C C . GLN A 1 104 ? 16.780 0.300 -19.783 1.00 92.00 104 GLN A C 1
ATOM 805 O O . GLN A 1 104 ? 17.021 -0.613 -18.994 1.00 92.00 104 GLN A O 1
ATOM 810 N N . VAL A 1 105 ? 15.757 1.139 -19.604 1.00 95.00 105 VAL A N 1
ATOM 811 C CA . VAL A 1 105 ? 14.868 1.115 -18.429 1.00 95.00 105 VAL A CA 1
ATOM 812 C C . VAL A 1 105 ? 13.449 0.659 -18.762 1.00 95.00 105 VAL A C 1
ATOM 814 O O . VAL A 1 105 ? 12.584 0.659 -17.891 1.00 95.00 105 VAL A O 1
ATOM 817 N N . HIS A 1 106 ? 13.175 0.279 -20.012 1.00 92.69 106 HIS A N 1
ATOM 818 C CA . HIS A 1 106 ? 11.824 -0.069 -20.452 1.00 92.69 106 HIS A CA 1
ATOM 819 C C . HIS A 1 106 ? 11.252 -1.277 -19.702 1.00 92.69 106 HIS A C 1
ATOM 821 O O . HIS A 1 106 ? 10.075 -1.268 -19.359 1.00 92.69 106 HIS A O 1
ATOM 827 N N . TRP A 1 107 ? 12.092 -2.255 -19.352 1.00 93.00 107 TRP A N 1
ATOM 828 C CA . TRP A 1 107 ? 11.705 -3.426 -18.555 1.00 93.00 107 TRP A CA 1
ATOM 829 C C . TRP A 1 107 ? 11.048 -3.058 -17.214 1.00 93.00 107 TRP A C 1
ATOM 831 O O . TRP A 1 107 ? 10.243 -3.817 -16.676 1.00 93.00 107 TRP A O 1
ATOM 841 N N . LEU A 1 108 ? 11.354 -1.872 -16.682 1.00 93.62 108 LEU A N 1
ATOM 842 C CA . LEU A 1 108 ? 10.745 -1.348 -15.468 1.00 93.62 108 LEU A CA 1
ATOM 843 C C . LEU A 1 108 ? 9.265 -1.005 -15.673 1.00 93.62 108 LEU A C 1
ATOM 845 O O . LEU A 1 108 ? 8.470 -1.209 -14.761 1.00 93.62 108 LEU A O 1
ATOM 849 N N . MET A 1 109 ? 8.893 -0.549 -16.874 1.00 92.94 109 MET A N 1
ATOM 850 C CA . MET A 1 109 ? 7.499 -0.298 -17.248 1.00 92.94 109 MET A CA 1
ATOM 851 C C . MET A 1 109 ? 6.721 -1.598 -17.451 1.00 92.94 109 MET A C 1
ATOM 853 O O . MET A 1 109 ? 5.594 -1.689 -16.983 1.00 92.94 109 MET A O 1
ATOM 857 N N . THR A 1 110 ? 7.342 -2.642 -18.007 1.00 91.31 110 THR A N 1
ATOM 858 C CA . THR A 1 110 ? 6.730 -3.982 -18.096 1.00 91.31 110 THR A CA 1
ATOM 859 C C . THR A 1 110 ? 6.353 -4.521 -16.708 1.00 91.31 110 THR A C 1
ATOM 861 O O . THR A 1 110 ? 5.299 -5.132 -16.530 1.00 91.31 110 THR A O 1
ATOM 864 N N . ILE A 1 111 ? 7.185 -4.268 -15.687 1.00 92.44 111 ILE A N 1
ATOM 865 C CA . ILE A 1 111 ? 6.865 -4.617 -14.293 1.00 92.44 111 ILE A CA 1
ATOM 866 C C . ILE A 1 111 ? 5.814 -3.659 -13.708 1.00 92.44 111 ILE A C 1
ATOM 868 O O . ILE A 1 111 ? 4.903 -4.121 -13.024 1.00 92.44 111 ILE A O 1
ATOM 872 N N . HIS A 1 112 ? 5.937 -2.353 -13.968 1.00 93.44 112 HIS A N 1
ATOM 873 C CA . HIS A 1 112 ? 5.038 -1.307 -13.466 1.00 93.44 112 HIS A CA 1
ATOM 874 C C . HIS A 1 112 ? 3.588 -1.509 -13.906 1.00 93.44 112 HIS A C 1
ATOM 876 O O . HIS A 1 112 ? 2.670 -1.404 -13.098 1.00 93.44 112 HIS A O 1
ATOM 882 N N . GLU A 1 113 ? 3.390 -1.790 -15.188 1.00 89.00 113 GLU A N 1
ATOM 883 C CA . GLU A 1 113 ? 2.070 -1.969 -15.790 1.00 89.00 113 GLU A CA 1
ATOM 884 C C . GLU A 1 113 ? 1.538 -3.380 -15.523 1.00 89.00 113 GLU A C 1
ATOM 886 O O . GLU A 1 113 ? 0.335 -3.610 -15.534 1.00 89.00 113 GLU A O 1
ATOM 891 N N . GLY A 1 114 ? 2.420 -4.325 -15.183 1.00 89.31 114 GLY A N 1
ATOM 892 C CA . GLY A 1 114 ? 2.035 -5.718 -14.998 1.00 89.31 114 GLY A CA 1
ATOM 893 C C . GLY A 1 114 ? 1.767 -6.427 -16.323 1.00 89.31 114 GLY A C 1
ATOM 894 O O . GLY A 1 114 ? 1.068 -7.435 -16.328 1.00 89.31 1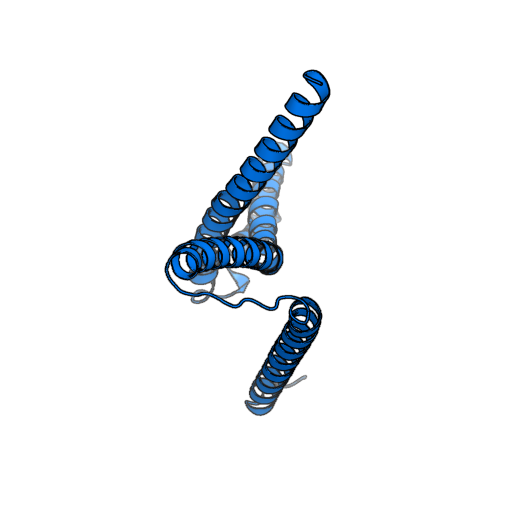14 GLY A O 1
ATOM 895 N N . GLU A 1 115 ? 2.345 -5.942 -17.425 1.00 87.19 115 GLU A N 1
ATOM 896 C CA . GLU A 1 115 ? 2.201 -6.491 -18.783 1.00 87.19 115 GLU A CA 1
ATOM 897 C C . GLU A 1 115 ? 2.506 -8.005 -18.829 1.00 87.19 115 GLU A C 1
ATOM 899 O O . GLU A 1 115 ? 1.876 -8.776 -19.553 1.00 87.19 115 GLU A O 1
ATOM 904 N N . TRP A 1 116 ? 3.411 -8.471 -17.963 1.00 86.44 116 TRP A N 1
ATOM 905 C CA . TRP A 1 116 ? 3.764 -9.885 -17.795 1.00 86.44 116 TRP A CA 1
ATOM 906 C C . TRP A 1 116 ? 2.605 -10.789 -17.326 1.00 86.44 116 TRP A C 1
ATOM 908 O O . TRP A 1 116 ? 2.698 -12.010 -17.453 1.00 86.44 116 TRP A O 1
ATOM 918 N N . LEU A 1 117 ? 1.517 -10.223 -16.794 1.00 86.12 117 LEU A N 1
ATOM 919 C CA . LEU A 1 117 ? 0.298 -10.945 -16.403 1.00 86.12 117 LEU A CA 1
ATOM 920 C C . LEU A 1 117 ? -0.624 -11.240 -17.595 1.00 86.12 117 LEU A C 1
ATOM 922 O O . LEU A 1 117 ? -1.549 -12.048 -17.479 1.00 86.12 117 LEU A O 1
ATOM 926 N N . GLY A 1 118 ? -0.371 -10.606 -18.739 1.00 90.00 118 GLY A N 1
ATOM 927 C CA . GLY A 1 118 ? -1.178 -10.716 -19.943 1.00 90.00 118 GLY A CA 1
ATOM 928 C C . GLY A 1 118 ? -2.404 -9.788 -19.955 1.00 90.00 118 GLY A C 1
ATOM 929 O O . GLY A 1 118 ? -2.883 -9.335 -18.911 1.00 90.00 118 GLY A O 1
ATOM 930 N N . PRO A 1 119 ? -2.979 -9.558 -21.149 1.00 87.50 119 PRO A N 1
ATOM 931 C CA . PRO A 1 119 ? -3.914 -8.458 -21.414 1.00 87.50 119 PRO A CA 1
ATOM 932 C C . PRO A 1 119 ? -5.262 -8.573 -20.686 1.00 87.50 119 PRO A C 1
ATOM 934 O O . PRO A 1 119 ? -5.974 -7.586 -20.531 1.00 87.50 119 PRO A O 1
ATOM 937 N N . ALA A 1 120 ? -5.642 -9.773 -20.237 1.00 87.88 120 ALA A N 1
ATOM 938 C CA . ALA A 1 120 ? -6.883 -9.982 -19.491 1.00 87.88 120 ALA A CA 1
ATOM 939 C C . ALA A 1 120 ? -6.730 -9.707 -17.985 1.00 87.88 120 ALA A C 1
ATOM 941 O O . ALA A 1 120 ? -7.683 -9.270 -17.340 1.00 87.88 120 ALA A O 1
ATOM 942 N N . LEU A 1 121 ? -5.554 -9.985 -17.411 1.00 86.00 121 LEU A N 1
ATOM 943 C CA . LEU A 1 121 ? -5.308 -9.860 -15.972 1.00 86.00 121 LEU A CA 1
ATOM 944 C C . LEU A 1 121 ? -4.761 -8.484 -15.594 1.00 86.00 121 LEU A C 1
ATOM 946 O O . LEU A 1 121 ? -5.070 -8.003 -14.506 1.00 86.00 121 LEU A O 1
ATOM 950 N N . GLU A 1 122 ? -4.014 -7.841 -16.490 1.00 86.44 122 GLU A N 1
ATOM 951 C CA . GLU A 1 122 ? -3.488 -6.482 -16.324 1.00 86.44 122 GLU A CA 1
ATOM 952 C C . GLU A 1 122 ? -4.549 -5.481 -15.809 1.00 86.44 122 GLU A C 1
ATOM 954 O O . GLU A 1 122 ? -4.393 -4.974 -14.691 1.00 86.44 122 GLU A O 1
ATOM 959 N N . PRO A 1 123 ? -5.682 -5.243 -16.506 1.00 88.56 123 PRO A N 1
ATOM 960 C CA . PRO A 1 123 ? -6.670 -4.263 -16.051 1.00 88.56 123 PRO A CA 1
ATOM 961 C C . PRO A 1 123 ? -7.336 -4.662 -14.727 1.00 88.56 123 PRO A C 1
ATOM 963 O O . PRO A 1 123 ? -7.715 -3.800 -13.933 1.00 88.56 123 PRO A O 1
ATOM 966 N N . VAL A 1 124 ? -7.458 -5.966 -14.456 1.00 89.69 124 VAL A N 1
ATOM 967 C CA . VAL A 1 124 ? -8.035 -6.476 -13.205 1.00 89.69 124 VAL A CA 1
ATOM 968 C C . VAL A 1 124 ? -7.118 -6.161 -12.027 1.00 89.69 124 VAL A C 1
ATOM 970 O O . VAL A 1 124 ? -7.591 -5.671 -11.003 1.00 89.69 124 VAL A O 1
ATOM 973 N N . VAL A 1 125 ? -5.811 -6.396 -12.161 1.00 87.19 125 VAL A N 1
ATOM 974 C CA . VAL A 1 125 ? -4.840 -6.091 -11.101 1.00 87.19 125 VAL A CA 1
ATOM 975 C C . VAL A 1 125 ? -4.742 -4.587 -10.862 1.00 87.19 125 VAL A C 1
ATOM 977 O O . VAL A 1 125 ? -4.725 -4.162 -9.706 1.00 87.19 125 VAL A O 1
ATOM 980 N N . VAL A 1 126 ? -4.762 -3.767 -11.916 1.00 89.69 126 VAL A N 1
ATOM 981 C CA . VAL A 1 126 ? -4.778 -2.301 -11.786 1.00 89.69 126 VAL A CA 1
ATOM 982 C C . VAL A 1 126 ? -6.029 -1.821 -11.041 1.00 89.69 126 VAL A C 1
ATOM 984 O O . VAL A 1 126 ? -5.924 -1.020 -10.109 1.00 89.69 126 VAL A O 1
ATOM 987 N N . LEU A 1 127 ? -7.208 -2.353 -11.380 1.00 92.38 127 LEU A N 1
ATOM 988 C CA . LEU A 1 127 ? -8.454 -2.026 -10.684 1.00 92.38 127 LEU A CA 1
ATOM 989 C C . LEU A 1 127 ? -8.409 -2.447 -9.207 1.00 92.38 127 LEU A C 1
ATOM 991 O O . LEU A 1 127 ? -8.783 -1.669 -8.326 1.00 92.38 127 LEU A O 1
ATOM 995 N N . LEU A 1 128 ? -7.925 -3.659 -8.923 1.00 91.62 128 LEU A N 1
ATOM 996 C CA . LEU A 1 128 ? -7.765 -4.156 -7.555 1.00 91.62 128 LEU A CA 1
ATOM 997 C C . LEU A 1 128 ? -6.761 -3.320 -6.754 1.00 91.62 128 LEU A C 1
ATOM 999 O O . LEU A 1 128 ? -7.007 -3.062 -5.577 1.00 91.62 128 LEU A O 1
ATOM 1003 N N . ASN A 1 129 ? -5.682 -2.841 -7.377 1.00 92.62 129 ASN A N 1
ATOM 1004 C CA . ASN A 1 129 ? -4.734 -1.919 -6.754 1.00 92.62 129 ASN A CA 1
ATOM 1005 C C . ASN A 1 129 ? -5.397 -0.586 -6.397 1.00 92.62 129 ASN A C 1
ATOM 1007 O O . ASN A 1 129 ? -5.225 -0.107 -5.277 1.00 92.62 129 ASN A O 1
ATOM 1011 N N . ALA A 1 130 ? -6.189 -0.005 -7.303 1.00 93.25 130 ALA A N 1
ATOM 1012 C CA . ALA A 1 130 ? -6.885 1.256 -7.054 1.00 93.25 130 ALA A CA 1
ATOM 1013 C C . ALA A 1 130 ? -7.907 1.129 -5.909 1.00 93.25 130 ALA A C 1
ATOM 1015 O O . ALA A 1 130 ? -7.888 1.910 -4.954 1.00 93.25 130 ALA A O 1
ATOM 1016 N N . VAL A 1 131 ? -8.766 0.107 -5.960 1.00 96.31 131 VAL A N 1
ATOM 1017 C CA . VAL A 1 131 ? -9.769 -0.158 -4.914 1.00 96.31 131 VAL A CA 1
ATOM 1018 C C . VAL A 1 131 ? -9.096 -0.517 -3.589 1.00 96.31 131 VAL A C 1
ATOM 1020 O O . VAL A 1 131 ? -9.483 -0.013 -2.533 1.00 96.31 131 VAL A O 1
ATOM 1023 N N . GLY A 1 132 ? -8.065 -1.359 -3.638 1.00 95.06 132 GLY A N 1
ATOM 1024 C CA . GLY A 1 132 ? -7.286 -1.762 -2.476 1.00 95.06 132 GLY A CA 1
ATOM 1025 C C . GLY A 1 132 ? -6.606 -0.573 -1.802 1.00 95.06 132 GLY A C 1
ATOM 1026 O O . GLY A 1 132 ? -6.685 -0.446 -0.581 1.00 95.06 132 GLY A O 1
ATOM 1027 N N . LEU A 1 133 ? -5.995 0.332 -2.570 1.00 95.81 133 LEU A N 1
ATOM 1028 C CA . LEU A 1 133 ? -5.389 1.554 -2.044 1.00 95.81 133 LEU A CA 1
ATOM 1029 C C . LEU A 1 133 ? -6.421 2.421 -1.317 1.00 95.81 133 LEU A C 1
ATOM 1031 O O . LEU A 1 133 ? -6.195 2.804 -0.169 1.00 95.81 133 LEU A O 1
ATOM 1035 N N . LEU A 1 134 ? -7.569 2.691 -1.948 1.00 96.31 134 LEU A N 1
ATOM 1036 C CA . LEU A 1 134 ? -8.643 3.480 -1.335 1.00 96.31 134 LEU A CA 1
ATOM 1037 C C . LEU A 1 134 ? -9.135 2.840 -0.033 1.00 96.31 134 LEU A C 1
ATOM 1039 O O . LEU A 1 134 ? -9.268 3.518 0.989 1.00 96.31 134 LEU A O 1
ATOM 1043 N N . TRP A 1 135 ? -9.338 1.522 -0.042 1.00 95.19 135 TRP A N 1
ATOM 1044 C CA . TRP A 1 135 ? -9.695 0.765 1.152 1.00 95.19 135 TRP A CA 1
ATOM 1045 C C . TRP A 1 135 ? -8.639 0.909 2.253 1.00 95.19 135 TRP A C 1
ATOM 1047 O O . TRP A 1 135 ? -8.979 1.164 3.413 1.00 95.19 135 TRP A O 1
ATOM 1057 N N . MET A 1 136 ? -7.360 0.731 1.915 1.00 95.56 136 MET A N 1
ATOM 1058 C CA . MET A 1 136 ? -6.241 0.793 2.856 1.00 95.56 136 MET A CA 1
ATOM 1059 C C . MET A 1 136 ? -6.098 2.181 3.473 1.00 95.56 136 MET A C 1
ATOM 1061 O O . MET A 1 136 ? -5.908 2.282 4.685 1.00 95.56 136 MET A O 1
ATOM 1065 N N . LEU A 1 137 ? -6.271 3.239 2.678 1.00 95.88 137 LEU A N 1
ATOM 1066 C CA . LEU A 1 137 ? -6.273 4.615 3.164 1.00 95.88 137 LEU A CA 1
ATOM 1067 C C . LEU A 1 137 ? -7.448 4.866 4.106 1.00 95.88 137 LEU A C 1
ATOM 1069 O O . LEU A 1 137 ? -7.238 5.365 5.210 1.00 95.88 137 LEU A O 1
ATOM 1073 N N . ALA A 1 138 ? -8.666 4.476 3.726 1.00 94.69 138 ALA A N 1
ATOM 1074 C CA . ALA A 1 138 ? -9.851 4.685 4.553 1.00 94.69 138 ALA A CA 1
ATOM 1075 C C . ALA A 1 138 ? -9.753 3.939 5.895 1.00 94.69 138 ALA A C 1
ATOM 1077 O O . ALA A 1 138 ? -9.889 4.530 6.969 1.00 94.69 138 ALA A O 1
ATOM 1078 N N . THR A 1 139 ? -9.467 2.636 5.850 1.00 92.56 139 THR A N 1
ATOM 1079 C CA . THR A 1 139 ? -9.396 1.789 7.051 1.00 92.56 139 THR A CA 1
ATOM 1080 C C . THR A 1 139 ? -8.166 2.087 7.909 1.00 92.56 139 THR A C 1
ATOM 1082 O O . THR A 1 139 ? -8.283 2.123 9.134 1.00 92.56 139 THR A O 1
ATOM 1085 N N . GLY A 1 140 ? -7.013 2.369 7.297 1.00 93.06 140 GLY A N 1
ATOM 1086 C CA . GLY A 1 140 ? -5.793 2.775 7.994 1.00 93.06 140 GLY A CA 1
ATOM 1087 C C . GLY A 1 140 ? -5.947 4.124 8.696 1.00 93.06 140 GLY A C 1
ATOM 1088 O O . GLY A 1 140 ? -5.658 4.226 9.888 1.00 93.06 140 GLY A O 1
ATOM 1089 N N . SER A 1 141 ? -6.491 5.132 8.003 1.00 95.00 141 SER A N 1
ATOM 1090 C CA . SER A 1 141 ? -6.752 6.460 8.582 1.00 95.00 141 SER A CA 1
ATOM 1091 C C . SER A 1 141 ? -7.723 6.371 9.752 1.00 95.00 141 SER A C 1
ATOM 1093 O O . SER A 1 141 ? -7.483 6.943 10.812 1.00 95.00 141 SER A O 1
ATOM 1095 N N . TRP A 1 142 ? -8.793 5.590 9.606 1.00 93.56 142 TRP A N 1
ATOM 1096 C CA . TRP A 1 142 ? -9.752 5.367 10.682 1.00 93.56 142 TRP A CA 1
ATOM 1097 C C . TRP A 1 142 ? -9.112 4.714 11.915 1.00 93.56 142 TRP A C 1
ATOM 1099 O O . TRP A 1 142 ? -9.321 5.176 13.039 1.00 93.56 142 TRP A O 1
ATOM 1109 N N . LEU A 1 143 ? -8.298 3.669 11.728 1.00 91.81 143 LEU A N 1
ATOM 1110 C CA . LEU A 1 143 ? -7.580 3.009 12.824 1.00 91.81 143 LEU A CA 1
ATOM 1111 C C . LEU A 1 143 ? -6.583 3.954 13.509 1.00 91.81 143 LEU A C 1
ATOM 1113 O O . LEU A 1 143 ? -6.499 3.962 14.740 1.00 91.81 143 LEU A O 1
ATOM 1117 N N . LEU A 1 144 ? -5.872 4.773 12.730 1.00 92.88 144 LEU A N 1
ATOM 1118 C CA . LEU A 1 144 ? -4.937 5.769 13.243 1.00 92.88 144 LEU A CA 1
ATOM 1119 C C . LEU A 1 144 ? -5.660 6.828 14.082 1.00 92.88 144 LEU A C 1
ATOM 1121 O O . LEU A 1 144 ? -5.285 7.058 15.230 1.00 92.88 144 LEU A O 1
ATOM 1125 N N . LEU A 1 145 ? -6.742 7.409 13.556 1.00 93.19 145 LEU A N 1
ATOM 1126 C CA . LEU A 1 145 ? -7.560 8.399 14.261 1.00 93.19 145 LEU A CA 1
ATOM 1127 C C . LEU A 1 145 ? -8.136 7.836 15.564 1.00 93.19 145 LEU A C 1
ATOM 1129 O O . LEU A 1 145 ? -8.126 8.513 16.594 1.00 93.19 145 LEU A O 1
ATOM 1133 N N . GLN A 1 146 ? -8.595 6.580 15.557 1.00 90.06 146 GLN A N 1
ATOM 1134 C CA . GLN A 1 146 ? -9.042 5.915 16.780 1.00 90.06 146 GLN A CA 1
ATOM 1135 C C . GLN A 1 146 ? -7.922 5.779 17.811 1.00 90.06 146 GLN A C 1
ATOM 1137 O O . GLN A 1 146 ? -8.174 5.978 18.999 1.00 90.06 146 GLN A O 1
ATOM 1142 N N . ASN A 1 147 ? -6.712 5.414 17.385 1.00 90.69 147 ASN A N 1
ATOM 1143 C CA . ASN A 1 147 ? -5.580 5.258 18.289 1.00 90.69 147 ASN A CA 1
ATOM 1144 C C . ASN A 1 147 ? -5.151 6.603 18.893 1.00 90.69 147 ASN A C 1
ATOM 1146 O O . ASN A 1 147 ? -5.041 6.713 20.113 1.00 90.69 147 ASN A O 1
ATOM 1150 N N . VAL A 1 148 ? -5.013 7.639 18.059 1.00 92.62 148 VAL A N 1
ATOM 1151 C CA . VAL A 1 148 ? -4.663 9.003 18.492 1.00 92.62 148 VAL A CA 1
ATOM 1152 C C . VAL A 1 148 ? -5.700 9.545 19.473 1.00 92.62 148 VAL A C 1
ATOM 1154 O O . VAL A 1 148 ? -5.347 10.033 20.544 1.00 92.62 148 VAL A O 1
ATOM 1157 N N . ARG A 1 149 ? -6.997 9.389 19.173 1.00 90.06 149 ARG A N 1
ATOM 1158 C CA . ARG A 1 149 ? -8.076 9.819 20.072 1.00 90.06 149 ARG A CA 1
ATOM 1159 C C . ARG A 1 149 ? -8.008 9.121 21.433 1.00 90.06 149 ARG A C 1
ATOM 1161 O O . ARG A 1 149 ? -8.227 9.766 22.454 1.00 90.06 149 ARG A O 1
ATOM 1168 N N . ARG A 1 150 ? -7.720 7.814 21.462 1.00 88.38 150 ARG A N 1
ATOM 1169 C CA . ARG A 1 150 ? -7.582 7.052 22.717 1.00 88.38 150 ARG A CA 1
ATOM 1170 C C . ARG A 1 150 ? -6.405 7.555 23.550 1.00 88.38 150 ARG A C 1
ATOM 1172 O O . ARG A 1 150 ? -6.583 7.768 24.745 1.00 88.38 150 ARG A O 1
ATOM 1179 N N . GLN A 1 151 ? -5.248 7.765 22.922 1.00 90.12 151 GLN A N 1
ATOM 1180 C CA . GLN A 1 151 ? -4.049 8.282 23.589 1.00 90.12 151 GLN A CA 1
ATOM 1181 C C . GLN A 1 151 ? -4.292 9.682 24.157 1.00 90.12 151 GLN A C 1
ATOM 1183 O O . GLN A 1 151 ? -4.031 9.920 25.329 1.00 90.12 151 GLN A O 1
ATOM 1188 N N . TRP A 1 152 ? -4.893 10.575 23.369 1.00 88.38 152 TRP A N 1
ATOM 1189 C CA . TRP A 1 152 ? -5.187 11.939 23.804 1.00 88.38 152 TRP A CA 1
ATOM 1190 C C . TRP A 1 152 ? -6.121 11.993 25.023 1.00 88.38 152 TRP A C 1
ATOM 1192 O O . TRP A 1 152 ? -5.888 12.759 25.956 1.00 88.38 152 TRP A O 1
ATOM 1202 N N . ILE A 1 153 ? -7.158 11.148 25.050 1.00 89.69 153 ILE A N 1
ATOM 1203 C CA . ILE A 1 153 ? -8.062 11.040 26.206 1.00 89.69 153 ILE A CA 1
ATOM 1204 C C . ILE A 1 153 ? -7.325 10.494 27.437 1.00 89.69 153 ILE A C 1
ATOM 1206 O O . ILE A 1 153 ? -7.573 10.972 28.542 1.00 89.69 153 ILE A O 1
ATOM 1210 N N . ALA A 1 154 ? -6.435 9.511 27.266 1.00 87.62 154 ALA A N 1
ATOM 1211 C CA . ALA A 1 154 ? -5.649 8.956 28.367 1.00 87.62 154 ALA A CA 1
ATOM 1212 C C . ALA A 1 154 ? -4.727 10.020 28.988 1.00 87.62 154 ALA A C 1
ATOM 1214 O O . ALA A 1 154 ? -4.803 10.258 30.190 1.00 87.62 154 ALA A O 1
ATOM 1215 N N . SER A 1 155 ? -3.978 10.759 28.163 1.00 87.69 155 SER A N 1
ATOM 1216 C CA . SER A 1 155 ? -3.082 11.825 28.633 1.00 87.69 155 SER A CA 1
ATOM 1217 C C . SER A 1 155 ? -3.819 12.967 29.345 1.00 87.69 155 SER A C 1
ATOM 1219 O O . SER A 1 155 ? -3.293 13.561 30.280 1.00 87.69 155 SER A O 1
ATOM 1221 N N . ARG A 1 156 ? -5.064 13.278 28.951 1.00 85.12 156 ARG A N 1
ATOM 1222 C CA . ARG A 1 156 ? -5.902 14.276 29.647 1.00 85.12 156 ARG A CA 1
ATOM 1223 C C . ARG A 1 156 ? -6.335 13.830 31.045 1.00 85.12 156 ARG A C 1
ATOM 1225 O O . ARG A 1 156 ? -6.510 14.685 31.904 1.00 85.12 156 ARG A O 1
ATOM 1232 N N . LYS A 1 157 ? -6.535 12.527 31.265 1.00 82.25 157 LYS A N 1
ATOM 1233 C CA . LYS A 1 157 ? -6.883 11.986 32.588 1.00 82.25 157 LYS A CA 1
ATOM 1234 C C . LYS A 1 157 ? -5.694 12.005 33.542 1.00 82.25 157 LYS A C 1
ATOM 1236 O O . LYS A 1 157 ? -5.890 12.271 34.717 1.00 82.25 157 LYS A O 1
ATOM 1241 N N . GLU A 1 158 ? -4.493 11.763 33.027 1.00 78.75 158 GLU A N 1
ATOM 1242 C CA . GLU A 1 158 ? -3.245 11.813 33.800 1.00 78.75 158 GLU A CA 1
ATOM 1243 C C . GLU A 1 158 ? -2.842 13.245 34.188 1.00 78.75 158 GLU A C 1
ATOM 1245 O O . GLU A 1 158 ? -2.208 13.438 35.213 1.00 78.75 158 GLU A O 1
ATOM 1250 N N . ALA A 1 159 ? -3.222 14.254 33.397 1.00 73.44 159 ALA A N 1
ATOM 1251 C CA . ALA A 1 159 ? -2.903 15.659 33.670 1.00 73.44 159 ALA A CA 1
ATOM 1252 C C . ALA A 1 159 ? -3.936 16.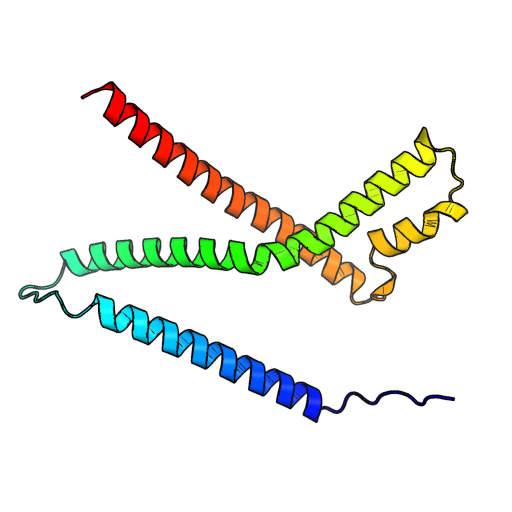396 34.550 1.00 73.44 159 ALA A C 1
ATOM 1254 O O . ALA A 1 159 ? -3.717 17.553 34.901 1.00 73.44 159 ALA A O 1
ATOM 1255 N N . GLY A 1 160 ? -5.089 15.779 34.826 1.00 71.88 160 GLY A N 1
ATOM 1256 C CA . GLY A 1 160 ? -6.204 16.393 35.559 1.00 71.88 160 GLY A CA 1
ATOM 1257 C C . GLY A 1 160 ? -6.596 15.676 36.854 1.00 71.88 160 GLY A C 1
ATOM 1258 O O . GLY A 1 160 ? -7.620 16.037 37.432 1.00 71.88 160 GLY A O 1
ATOM 1259 N N . GLY A 1 161 ? -5.836 14.657 37.264 1.00 51.78 161 GLY A N 1
ATOM 1260 C CA . GLY A 1 161 ? -5.928 13.990 38.567 1.00 51.78 161 GLY A CA 1
ATOM 1261 C C . GLY A 1 161 ? -4.649 14.208 39.354 1.00 51.78 161 GLY A C 1
ATOM 1262 O O . GLY A 1 161 ? -4.752 14.252 40.596 1.00 51.78 161 GLY A O 1
#

Radius of gyration: 24.91 Å; chains: 1; bounding box: 56×49×62 Å

pLDDT: mean 79.47, std 16.29, range [41.0, 96.69]

Sequence (161 aa):
MRGPVAVTVEAFVEARRSANKFIELQRFLFQAVKAGRNSGRSTDSLPVTLSIAMEGSTVARLLVRVRQLHRWVAPLVVLPLLVTVSTGVTYRLAKDWGGLSRDQVHWLMTIHEGEWLGPALEPVVVLLNAVGLLWMLATGSWLLLQNVRRQWIASRKEAGG

Foldseek 3Di:
DDDDDPPDVVVVVVVVVVVVVVVVVVVVVVVVVVVVVPPDDDDDDDDDVPVVVVVVVVVVVVLVVLVVCLVVCVCVLVVLVVLLVVLVVCLCCCVVVVVDDCVVSVVSVCSNQVCVVPDVCSVVSVVSNVVSVVSNCVSVVVVVVVVVVVVVVVVVVVVPD